Protein AF-A0A1Z5KM59-F1 (afdb_monomer_lite)

Structure (mmCIF, N/CA/C/O backbone):
data_AF-A0A1Z5KM59-F1
#
_entry.id   AF-A0A1Z5KM59-F1
#
loop_
_atom_site.group_PDB
_atom_site.id
_atom_site.type_symbol
_atom_site.label_atom_id
_atom_site.label_alt_id
_atom_site.label_comp_id
_atom_site.label_asym_id
_atom_site.label_entity_id
_atom_site.label_seq_id
_atom_site.pdbx_PDB_ins_code
_atom_site.Cartn_x
_atom_site.Cartn_y
_atom_site.Cartn_z
_atom_site.occupancy
_atom_site.B_iso_or_equiv
_atom_site.auth_seq_id
_atom_site.auth_comp_id
_atom_site.auth_asym_id
_atom_site.auth_atom_id
_atom_site.pdbx_PDB_model_num
ATOM 1 N N . MET A 1 1 ? -12.277 -23.858 36.201 1.00 40.03 1 MET A N 1
ATOM 2 C CA . MET A 1 1 ? -11.079 -24.689 35.970 1.00 40.03 1 MET A CA 1
ATOM 3 C C . MET A 1 1 ? -10.393 -24.180 34.714 1.00 40.03 1 MET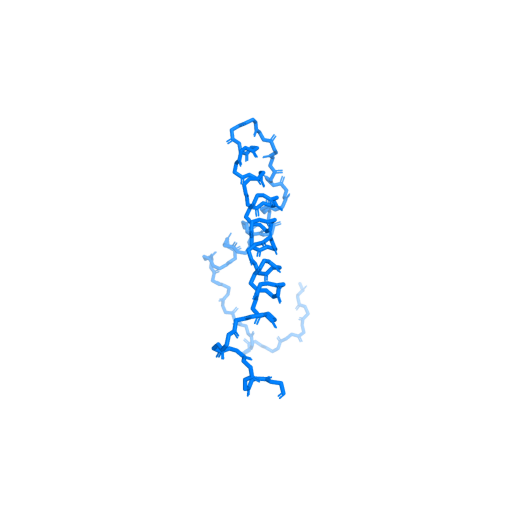 A C 1
ATOM 5 O O . MET A 1 1 ? -10.977 -24.290 33.647 1.00 40.03 1 MET A O 1
ATOM 9 N N . ALA A 1 2 ? -9.226 -23.552 34.850 1.00 40.50 2 ALA A N 1
ATOM 10 C CA . ALA A 1 2 ? -8.348 -23.206 33.734 1.00 40.50 2 ALA A CA 1
ATOM 11 C C . ALA A 1 2 ? -7.058 -24.001 33.946 1.00 40.50 2 ALA A C 1
ATOM 13 O O . ALA A 1 2 ? -6.496 -23.984 35.041 1.00 40.50 2 ALA A O 1
ATOM 14 N N . GLY A 1 3 ? -6.685 -24.790 32.943 1.00 42.66 3 GLY A N 1
ATOM 15 C CA . GLY A 1 3 ? -5.602 -25.756 33.031 1.00 42.66 3 GLY A CA 1
ATOM 16 C C . GLY A 1 3 ? -4.246 -25.106 33.305 1.00 42.66 3 GLY A C 1
ATOM 17 O O . GLY A 1 3 ? -3.819 -24.205 32.595 1.00 42.66 3 GLY A O 1
ATOM 18 N N . GLY A 1 4 ? -3.565 -25.624 34.326 1.00 53.66 4 GLY A N 1
ATOM 19 C CA . GLY A 1 4 ? -2.242 -26.221 34.139 1.00 53.66 4 GLY A CA 1
ATOM 20 C C . GLY A 1 4 ? -1.027 -25.325 33.900 1.00 53.66 4 GLY A C 1
ATOM 21 O O . GLY A 1 4 ? -0.031 -25.860 33.430 1.00 53.66 4 GLY A O 1
ATOM 22 N N . PHE A 1 5 ? -1.039 -24.032 34.236 1.00 53.84 5 PHE A N 1
ATOM 23 C CA . PHE A 1 5 ? 0.193 -23.226 34.237 1.00 53.84 5 PHE A CA 1
ATOM 24 C C . PHE A 1 5 ? 0.539 -22.704 35.640 1.00 53.84 5 PHE A C 1
ATOM 26 O O . PHE A 1 5 ? -0.361 -22.267 36.364 1.00 53.84 5 PHE A O 1
ATOM 33 N N . PRO A 1 6 ? 1.823 -22.757 36.058 1.00 57.41 6 PRO A N 1
ATOM 34 C CA . PRO A 1 6 ? 2.250 -22.292 37.374 1.00 57.41 6 PRO A CA 1
ATOM 35 C C . PRO A 1 6 ? 1.917 -20.807 37.544 1.00 57.41 6 PRO A C 1
ATOM 37 O O . PRO A 1 6 ? 2.149 -20.002 36.642 1.00 57.41 6 PRO A O 1
ATOM 40 N N . ALA A 1 7 ? 1.410 -20.443 38.724 1.00 56.81 7 ALA A N 1
ATOM 41 C CA . ALA A 1 7 ? 0.911 -19.103 39.055 1.00 56.81 7 ALA A CA 1
ATOM 42 C C . ALA A 1 7 ? 1.921 -17.962 38.802 1.00 56.81 7 ALA A C 1
ATOM 44 O O . ALA A 1 7 ? 1.527 -16.810 38.654 1.00 56.81 7 ALA A O 1
ATOM 45 N N . ASN A 1 8 ? 3.213 -18.285 38.682 1.00 52.47 8 ASN A N 1
ATOM 46 C CA . ASN A 1 8 ? 4.302 -17.340 38.425 1.00 52.47 8 ASN A CA 1
ATOM 47 C C . ASN A 1 8 ? 4.500 -17.003 36.930 1.00 52.47 8 ASN A C 1
ATOM 49 O O . ASN A 1 8 ? 5.273 -16.106 36.613 1.00 52.47 8 ASN A O 1
ATOM 53 N N . MET A 1 9 ? 3.798 -17.686 36.014 1.00 54.47 9 MET A N 1
ATOM 54 C CA . MET A 1 9 ? 3.664 -17.302 34.596 1.00 54.47 9 MET A CA 1
ATOM 55 C C . MET A 1 9 ? 2.317 -16.620 34.305 1.00 54.47 9 MET A C 1
ATOM 57 O O . MET A 1 9 ? 1.926 -16.460 33.149 1.00 54.47 9 MET A O 1
ATOM 61 N N . ALA A 1 10 ? 1.592 -16.199 35.347 1.00 58.78 10 ALA A N 1
ATOM 62 C CA . ALA A 1 10 ? 0.381 -15.406 35.206 1.00 58.78 10 ALA A CA 1
ATOM 63 C C . ALA A 1 10 ? 0.752 -13.968 34.820 1.00 58.78 10 ALA A C 1
ATOM 65 O O . ALA A 1 10 ? 0.770 -13.060 35.652 1.00 58.78 10 ALA A O 1
ATOM 66 N N . VAL A 1 11 ? 1.074 -13.752 33.542 1.00 64.75 11 VAL A N 1
ATOM 67 C CA . VAL A 1 11 ? 1.156 -12.402 32.980 1.00 64.75 11 VAL A CA 1
ATOM 68 C C . VAL A 1 11 ? -0.172 -11.716 33.279 1.00 64.75 11 VAL A C 1
ATOM 70 O O . VAL A 1 11 ? -1.240 -12.180 32.871 1.00 64.75 11 VAL A O 1
ATOM 73 N N . LYS A 1 12 ? -0.118 -10.624 34.045 1.00 70.50 12 LYS A N 1
ATOM 74 C CA . LYS A 1 12 ? -1.309 -9.845 34.367 1.00 70.50 12 LYS A CA 1
ATOM 75 C C . LYS A 1 12 ? -1.861 -9.291 33.059 1.00 70.50 12 LYS A C 1
ATOM 77 O O . LYS A 1 12 ? -1.217 -8.458 32.424 1.00 70.50 12 LYS A O 1
ATOM 82 N N . LYS A 1 13 ? -3.042 -9.769 32.657 1.00 70.25 13 LYS A N 1
ATOM 83 C CA . LYS A 1 13 ? -3.722 -9.304 31.446 1.00 70.25 13 LYS A CA 1
ATOM 84 C C . LYS A 1 13 ? -3.847 -7.782 31.491 1.00 70.25 13 LYS A C 1
ATOM 86 O O . LYS A 1 13 ? -4.465 -7.227 32.401 1.00 70.25 13 LYS A O 1
ATOM 91 N N . ASN A 1 14 ? -3.222 -7.109 30.528 1.00 82.38 14 ASN A N 1
ATOM 92 C CA . ASN A 1 14 ? -3.335 -5.668 30.377 1.00 82.38 14 ASN A CA 1
ATOM 93 C C . ASN A 1 14 ? -4.601 -5.372 29.573 1.00 82.38 14 ASN A C 1
ATOM 95 O O . ASN A 1 14 ? -4.704 -5.760 28.410 1.00 82.38 14 ASN A O 1
ATOM 99 N N . LYS A 1 15 ? -5.543 -4.658 30.198 1.00 83.81 15 LYS A N 1
ATOM 100 C CA . LYS A 1 15 ? -6.821 -4.275 29.591 1.00 83.81 15 LYS A CA 1
ATOM 101 C C . LYS A 1 15 ? -6.639 -3.620 28.218 1.00 83.81 15 LYS A C 1
ATOM 103 O O . LYS A 1 15 ? -7.340 -3.979 27.282 1.00 83.81 15 LYS A O 1
ATOM 108 N N . PHE A 1 16 ? -5.668 -2.718 28.077 1.00 84.94 16 PHE A N 1
ATOM 109 C CA . PHE A 1 16 ? -5.437 -2.010 26.817 1.00 84.94 16 PHE A CA 1
ATOM 110 C C . PHE A 1 16 ? -4.884 -2.926 25.723 1.00 84.94 16 PHE A C 1
ATOM 112 O O . PHE A 1 16 ? -5.232 -2.756 24.560 1.00 84.94 16 PHE A O 1
ATOM 119 N N . MET A 1 17 ? -4.059 -3.915 26.084 1.00 82.19 17 MET A N 1
ATOM 120 C CA . MET A 1 17 ? -3.547 -4.893 25.118 1.00 82.19 17 MET A CA 1
ATOM 121 C C . MET A 1 17 ? -4.629 -5.870 24.665 1.00 82.19 17 MET A C 1
ATOM 123 O O . MET A 1 17 ? -4.685 -6.194 23.485 1.00 82.19 17 MET A O 1
ATOM 127 N N . GLU A 1 18 ? -5.507 -6.315 25.566 1.00 84.19 18 GLU A N 1
ATOM 128 C CA . GLU A 1 18 ? -6.615 -7.204 25.186 1.00 84.19 18 GLU A CA 1
ATOM 129 C C . GLU A 1 18 ? -7.644 -6.473 24.314 1.00 84.19 18 GLU A C 1
ATOM 131 O O . GLU A 1 18 ? -8.082 -7.018 23.305 1.00 84.19 18 GLU A O 1
ATOM 136 N N . GLU A 1 19 ? -7.977 -5.218 24.634 1.00 84.25 19 GLU A N 1
ATOM 137 C CA . GLU A 1 19 ? -8.843 -4.392 23.782 1.00 84.25 19 GLU A CA 1
ATOM 138 C C . GLU A 1 19 ? -8.205 -4.104 22.417 1.00 84.25 19 GLU A C 1
ATOM 140 O O . GLU A 1 19 ? -8.888 -4.142 21.392 1.00 84.25 19 GLU A O 1
ATOM 145 N N . TRP A 1 20 ? -6.898 -3.833 22.386 1.00 83.50 20 TRP A N 1
ATOM 146 C CA . TRP A 1 20 ? -6.158 -3.633 21.142 1.00 83.50 20 TRP A CA 1
ATOM 147 C C . TRP A 1 20 ? -6.158 -4.892 20.272 1.00 83.50 20 TRP A C 1
ATOM 149 O O . TRP A 1 20 ? -6.489 -4.817 19.087 1.00 83.50 20 TRP A O 1
ATOM 159 N N . ASN A 1 21 ? -5.848 -6.049 20.860 1.00 82.75 21 ASN A N 1
ATOM 160 C CA . ASN A 1 21 ? -5.850 -7.326 20.152 1.00 82.75 21 ASN A CA 1
ATOM 161 C C . ASN A 1 21 ? -7.254 -7.680 19.656 1.00 82.75 21 ASN A C 1
ATOM 163 O O . ASN A 1 21 ? -7.411 -7.999 18.481 1.00 82.75 21 ASN A O 1
ATOM 167 N N . GLY A 1 22 ? -8.284 -7.504 20.490 1.00 81.00 22 GLY A N 1
ATOM 168 C CA . GLY A 1 22 ? -9.671 -7.738 20.091 1.00 81.00 22 GLY A CA 1
ATOM 169 C C . GLY A 1 22 ? -10.101 -6.865 18.909 1.00 81.00 22 GLY A C 1
ATOM 170 O O . GLY A 1 22 ? -10.721 -7.356 17.969 1.00 81.00 22 GLY A O 1
ATOM 171 N N . LYS A 1 23 ? -9.721 -5.579 18.886 1.00 78.25 23 LYS A N 1
ATOM 172 C CA . LYS A 1 23 ? -10.007 -4.697 17.739 1.00 78.25 23 LYS A CA 1
ATOM 173 C C . LYS A 1 23 ? -9.263 -5.123 16.473 1.00 78.25 23 LYS A C 1
ATOM 175 O O . LYS A 1 23 ? -9.852 -5.077 15.393 1.00 78.25 23 LYS A O 1
ATOM 180 N N . ARG A 1 24 ? -8.002 -5.553 16.594 1.00 79.62 24 ARG A N 1
ATOM 181 C CA . ARG A 1 24 ? -7.198 -6.034 15.457 1.00 79.62 24 ARG A CA 1
ATOM 182 C C . ARG A 1 24 ? -7.751 -7.317 14.846 1.00 79.62 24 ARG A C 1
ATOM 184 O O . ARG A 1 24 ? -7.839 -7.416 13.629 1.00 79.62 24 ARG A O 1
ATOM 191 N N . GLU A 1 25 ? -8.179 -8.260 15.674 1.00 74.62 25 GLU A N 1
ATOM 192 C CA . GLU A 1 25 ? -8.790 -9.513 15.212 1.00 74.62 25 GLU A CA 1
ATOM 193 C C . GLU A 1 25 ? -10.142 -9.287 14.514 1.00 74.62 25 GLU A C 1
ATOM 195 O O . GLU A 1 25 ? -10.538 -10.051 13.637 1.00 74.62 25 GLU A O 1
ATOM 200 N N . ILE A 1 26 ? -10.851 -8.208 14.856 1.00 68.75 26 ILE A N 1
ATOM 201 C CA . ILE A 1 26 ? -12.126 -7.835 14.226 1.00 68.75 26 ILE A CA 1
ATOM 202 C C . ILE A 1 26 ? -11.916 -7.030 12.933 1.00 68.75 26 ILE A C 1
ATOM 204 O O . ILE A 1 26 ? -12.847 -6.900 12.139 1.00 68.75 26 ILE A O 1
ATOM 208 N N . THR A 1 27 ? -10.710 -6.516 12.671 1.00 57.59 27 THR A N 1
ATOM 209 C CA . THR A 1 27 ? -10.489 -5.550 11.579 1.00 57.59 27 THR A CA 1
ATOM 210 C C . THR A 1 27 ? -10.783 -6.147 10.196 1.00 57.59 27 THR A C 1
ATOM 212 O O . THR A 1 27 ? -11.304 -5.449 9.329 1.00 57.59 27 THR A O 1
ATOM 215 N N . GLU A 1 28 ? -10.554 -7.450 10.010 1.00 57.69 28 GLU A N 1
ATOM 216 C CA . GLU A 1 28 ? -10.894 -8.175 8.774 1.00 57.69 28 GLU A CA 1
ATOM 217 C C . GLU A 1 28 ? -12.410 -8.333 8.571 1.00 57.69 28 GLU A C 1
ATOM 219 O O . GLU A 1 28 ? -12.876 -8.393 7.438 1.00 57.69 28 GLU A O 1
ATOM 224 N N . LYS A 1 29 ? -13.200 -8.338 9.654 1.00 64.00 29 LYS A N 1
ATOM 225 C CA . LYS A 1 29 ? -14.672 -8.390 9.591 1.00 64.00 29 LYS A CA 1
ATOM 226 C C . LYS A 1 29 ? -15.306 -7.027 9.322 1.00 64.00 29 LYS A C 1
ATOM 228 O O . LYS A 1 29 ? -16.427 -6.977 8.836 1.00 64.00 29 LYS A O 1
ATOM 233 N N . SER A 1 30 ? -14.614 -5.940 9.662 1.00 69.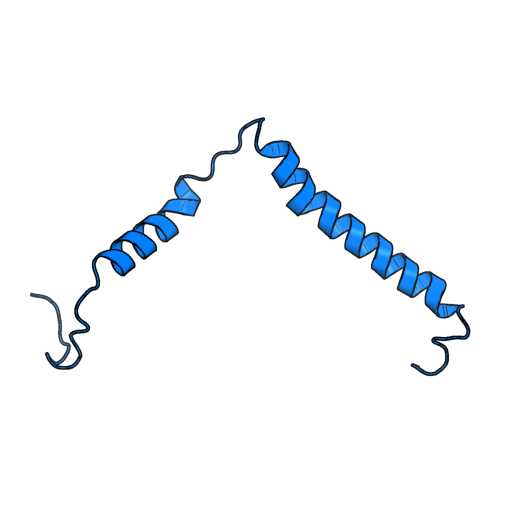44 30 SER A N 1
ATOM 234 C CA . SER A 1 30 ? -15.086 -4.561 9.458 1.00 69.44 30 SER A CA 1
ATOM 235 C C . SER A 1 30 ? -14.606 -3.930 8.152 1.00 69.44 30 SER A C 1
ATOM 237 O O . SER A 1 30 ? -14.888 -2.760 7.896 1.00 69.44 30 SER A O 1
ATOM 239 N N . PHE A 1 31 ? -13.817 -4.652 7.355 1.00 75.62 31 PHE A N 1
ATOM 240 C CA . PHE A 1 31 ? -13.341 -4.137 6.083 1.00 75.62 31 PHE A CA 1
ATOM 241 C C . PHE A 1 31 ? -14.474 -4.174 5.053 1.00 75.62 31 PHE A C 1
ATOM 243 O O . PHE A 1 31 ? -14.781 -5.213 4.474 1.00 75.62 31 PHE A O 1
ATOM 250 N N . GLU A 1 32 ? -15.094 -3.020 4.828 1.00 81.88 32 GLU A N 1
ATOM 251 C CA . GLU A 1 32 ? -16.129 -2.838 3.814 1.00 81.88 32 GLU A CA 1
ATOM 252 C C . GLU A 1 32 ? -15.591 -2.006 2.650 1.00 81.88 32 GLU A C 1
ATOM 254 O O . GLU A 1 32 ? -14.952 -0.966 2.838 1.00 81.88 32 GLU A O 1
ATOM 259 N N . VAL A 1 33 ? -15.860 -2.451 1.424 1.00 83.88 33 VAL A N 1
ATOM 260 C CA . VAL A 1 33 ? -15.530 -1.686 0.218 1.00 83.88 33 VAL A CA 1
ATOM 261 C C . VAL A 1 33 ? -16.636 -0.665 -0.021 1.00 83.88 33 VAL A C 1
ATOM 263 O O . VAL A 1 33 ? -17.801 -1.019 -0.176 1.00 83.88 33 VAL A O 1
ATOM 266 N N . ASN A 1 34 ? -16.265 0.610 -0.065 1.00 85.69 34 ASN A N 1
ATOM 267 C CA . ASN A 1 34 ? -17.170 1.730 -0.288 1.00 85.69 34 ASN A CA 1
ATOM 268 C C . ASN A 1 34 ? -16.608 2.614 -1.409 1.00 85.69 34 ASN A C 1
ATOM 270 O O . ASN A 1 34 ? -15.397 2.733 -1.566 1.00 85.69 34 ASN A O 1
ATOM 274 N N . PHE A 1 35 ? -17.454 3.305 -2.168 1.00 90.12 35 PHE A N 1
ATOM 275 C CA . PHE A 1 35 ? -17.012 4.148 -3.285 1.00 90.12 35 PHE A CA 1
ATOM 276 C C . PHE A 1 35 ? -15.957 5.194 -2.895 1.00 90.12 35 PHE A C 1
ATOM 278 O O . PHE A 1 35 ? -15.113 5.544 -3.714 1.00 90.12 35 PHE A O 1
ATOM 285 N N . ALA A 1 36 ? -15.946 5.635 -1.635 1.00 88.38 36 ALA A N 1
ATOM 286 C CA . ALA A 1 36 ? -14.927 6.539 -1.110 1.00 88.38 36 ALA A CA 1
ATOM 287 C C . ALA A 1 36 ? -13.538 5.891 -0.920 1.00 88.38 36 ALA A C 1
ATOM 289 O O . ALA A 1 36 ? -12.533 6.591 -1.016 1.00 88.38 36 ALA A O 1
ATOM 290 N N . ASN A 1 37 ? -13.452 4.580 -0.649 1.00 90.00 37 ASN A N 1
ATOM 291 C CA . ASN A 1 37 ? -12.178 3.885 -0.415 1.00 90.00 37 ASN A CA 1
ATOM 292 C C . ASN A 1 37 ? -11.627 3.167 -1.657 1.00 90.00 37 ASN A C 1
ATOM 294 O O . ASN A 1 37 ? -10.431 2.874 -1.700 1.00 90.00 37 ASN A O 1
ATOM 298 N N . ILE A 1 38 ? -12.454 2.964 -2.688 1.00 93.56 38 ILE A N 1
ATOM 299 C CA . ILE A 1 38 ? -12.041 2.370 -3.967 1.00 93.56 38 ILE A CA 1
ATOM 300 C C . ILE A 1 38 ? -10.834 3.094 -4.588 1.00 93.56 38 ILE A C 1
ATOM 302 O O . ILE A 1 38 ? -9.884 2.399 -4.948 1.00 93.56 38 ILE A O 1
ATOM 306 N N . PRO A 1 39 ? -10.782 4.442 -4.684 1.00 95.06 39 PRO A N 1
ATOM 307 C CA . PRO A 1 39 ? -9.622 5.121 -5.261 1.00 95.06 39 PRO A CA 1
ATOM 308 C C . PRO A 1 39 ? -8.331 4.803 -4.506 1.00 95.06 39 PRO A C 1
ATOM 310 O O . PRO A 1 39 ? -7.311 4.504 -5.120 1.00 95.06 39 PRO A O 1
ATOM 313 N N . THR A 1 40 ? -8.388 4.796 -3.173 1.00 94.12 40 THR A N 1
ATOM 314 C CA . THR A 1 40 ? -7.237 4.465 -2.329 1.00 94.12 40 THR A CA 1
ATOM 315 C C . THR A 1 40 ? -6.792 3.024 -2.545 1.00 94.12 40 THR A C 1
ATOM 317 O O . THR A 1 40 ? -5.600 2.792 -2.710 1.00 94.12 40 THR A O 1
ATOM 320 N N . LEU A 1 41 ? -7.726 2.069 -2.607 1.00 93.19 41 LEU A N 1
ATOM 321 C CA . LEU A 1 41 ? -7.416 0.658 -2.866 1.00 93.19 41 LEU A CA 1
ATOM 322 C C . LEU A 1 41 ? -6.801 0.450 -4.254 1.00 93.19 41 LEU A C 1
ATOM 324 O O . LEU A 1 41 ? -5.822 -0.276 -4.387 1.00 93.19 41 LEU A O 1
ATOM 328 N N . VAL A 1 42 ? -7.326 1.114 -5.284 1.00 95.31 42 VAL A N 1
ATOM 329 C CA . VAL A 1 42 ? -6.765 1.051 -6.642 1.00 95.31 42 VAL A CA 1
ATOM 330 C C . VAL A 1 42 ? -5.355 1.637 -6.667 1.00 95.31 42 VAL A C 1
ATOM 332 O O . VAL A 1 42 ? -4.443 1.036 -7.238 1.00 95.31 42 VAL A O 1
ATOM 335 N N . MET A 1 43 ? -5.145 2.780 -6.013 1.00 96.12 43 MET A N 1
ATOM 336 C CA . MET A 1 43 ? -3.827 3.403 -5.953 1.00 96.12 43 MET A CA 1
ATOM 337 C C . MET A 1 43 ? -2.805 2.512 -5.244 1.00 96.12 43 MET A C 1
ATOM 339 O O . MET A 1 43 ? -1.706 2.317 -5.762 1.00 96.12 43 MET A O 1
ATOM 343 N N . THR A 1 44 ? -3.154 1.946 -4.088 1.00 95.06 44 THR A N 1
ATOM 344 C CA . THR A 1 44 ? -2.208 1.179 -3.266 1.00 95.06 44 THR A CA 1
ATOM 345 C C . THR A 1 44 ? -1.975 -0.239 -3.772 1.00 95.06 44 THR A C 1
ATOM 347 O O . THR A 1 44 ? -0.852 -0.727 -3.673 1.00 95.06 44 THR A O 1
ATOM 350 N N . LEU A 1 45 ? -2.997 -0.899 -4.321 1.00 94.25 45 LEU A N 1
ATOM 351 C CA . LEU A 1 45 ? -2.903 -2.300 -4.743 1.00 94.25 45 LEU A CA 1
ATOM 352 C C . LEU A 1 45 ? -2.510 -2.464 -6.212 1.00 94.25 45 LEU A C 1
ATOM 354 O O . LEU A 1 45 ? -1.952 -3.499 -6.567 1.00 94.25 45 LEU A O 1
ATOM 358 N N . LEU A 1 46 ? -2.789 -1.475 -7.068 1.00 94.88 46 LEU A N 1
ATOM 359 C CA . LEU A 1 46 ? -2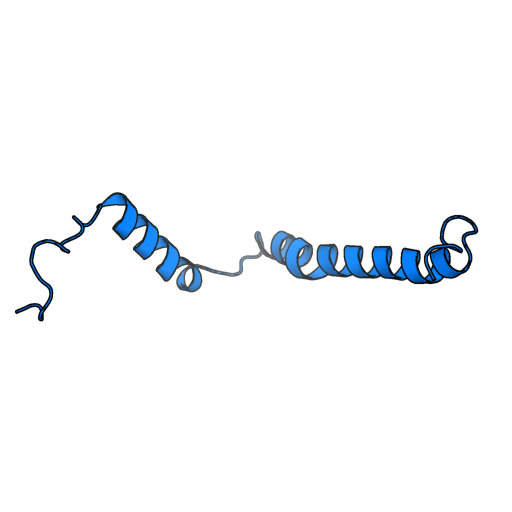.536 -1.579 -8.509 1.00 94.88 46 LEU A CA 1
ATOM 360 C C . LEU A 1 46 ? -1.526 -0.542 -8.988 1.00 94.88 46 LEU A C 1
ATOM 362 O O . LEU A 1 46 ? -0.475 -0.910 -9.509 1.00 94.88 46 LEU A O 1
ATOM 366 N N . VAL A 1 47 ? -1.822 0.746 -8.801 1.00 95.69 47 VAL A N 1
ATOM 367 C CA . VAL A 1 47 ? -1.044 1.822 -9.438 1.00 95.69 47 VAL A CA 1
ATOM 368 C C . VAL A 1 47 ? 0.371 1.896 -8.882 1.00 95.69 47 VAL A C 1
ATOM 370 O O . VAL A 1 47 ? 1.319 1.926 -9.661 1.00 95.69 47 VAL A O 1
ATOM 373 N N . VAL A 1 48 ? 0.535 1.897 -7.558 1.00 96.19 48 VAL A N 1
ATOM 374 C CA . VAL A 1 48 ? 1.862 1.984 -6.932 1.00 96.19 48 VAL A CA 1
ATOM 375 C C . VAL A 1 48 ? 2.725 0.757 -7.264 1.00 96.19 48 VAL A C 1
ATOM 377 O O . VAL A 1 48 ? 3.834 0.958 -7.764 1.00 96.19 48 VAL A O 1
ATOM 380 N N . PRO A 1 49 ? 2.259 -0.498 -7.086 1.00 96.06 49 PRO A N 1
ATOM 381 C CA . PRO A 1 49 ? 3.055 -1.671 -7.448 1.00 96.06 49 PRO A CA 1
ATOM 382 C C . PRO A 1 49 ? 3.403 -1.720 -8.937 1.00 96.06 49 PRO A C 1
ATOM 384 O O . PRO A 1 49 ? 4.545 -2.013 -9.292 1.00 96.06 49 PRO A O 1
ATOM 387 N N . TYR A 1 50 ? 2.451 -1.385 -9.812 1.00 95.25 50 TYR A N 1
ATOM 388 C CA . TYR A 1 50 ? 2.703 -1.335 -11.250 1.00 95.25 50 TYR A CA 1
ATOM 389 C C . TYR A 1 50 ? 3.695 -0.225 -11.616 1.00 95.25 50 TYR A C 1
ATOM 391 O O . TYR A 1 50 ? 4.614 -0.458 -12.396 1.00 95.25 50 TYR A O 1
ATOM 399 N N . GLY A 1 51 ? 3.577 0.957 -11.010 1.00 94.75 51 GLY A N 1
ATOM 400 C CA . GLY A 1 51 ? 4.529 2.055 -11.172 1.00 94.75 51 GLY A CA 1
ATOM 401 C C . GLY A 1 51 ? 5.950 1.629 -10.809 1.00 94.75 51 GLY A C 1
ATOM 402 O O . GLY A 1 51 ? 6.853 1.743 -11.635 1.00 94.75 51 GLY A O 1
ATOM 403 N N . ILE A 1 52 ? 6.129 1.022 -9.631 1.00 94.94 52 ILE A N 1
ATOM 404 C CA . ILE A 1 52 ? 7.426 0.490 -9.186 1.00 94.94 52 ILE A CA 1
ATOM 405 C C . ILE A 1 52 ? 7.952 -0.561 -10.168 1.00 94.94 52 ILE A C 1
ATOM 407 O O . ILE A 1 52 ? 9.120 -0.507 -10.556 1.00 94.94 52 ILE A O 1
ATOM 411 N N . TYR A 1 53 ? 7.107 -1.496 -10.608 1.00 92.06 53 TYR A N 1
ATOM 412 C CA . TYR A 1 53 ? 7.495 -2.503 -11.596 1.00 92.06 53 TYR A CA 1
ATOM 413 C C . TYR A 1 53 ? 7.953 -1.866 -12.912 1.00 92.06 53 TYR A C 1
ATOM 415 O O . TYR A 1 53 ? 9.001 -2.221 -13.440 1.00 92.06 53 TYR A O 1
ATOM 423 N N . THR A 1 54 ? 7.194 -0.910 -13.447 1.00 90.25 54 THR A N 1
ATOM 424 C CA . THR A 1 54 ? 7.535 -0.271 -14.725 1.00 90.25 54 THR A CA 1
ATOM 425 C C . THR A 1 54 ? 8.808 0.561 -14.638 1.00 90.25 54 THR A C 1
ATOM 427 O O . THR A 1 54 ? 9.620 0.504 -15.564 1.00 90.25 54 THR A O 1
ATOM 430 N N . TRP A 1 55 ? 9.022 1.284 -13.537 1.00 90.56 55 TRP A N 1
ATOM 431 C CA . TRP A 1 55 ? 10.246 2.050 -13.309 1.00 90.56 55 TRP A CA 1
ATOM 432 C C . TRP A 1 55 ? 11.454 1.142 -13.132 1.00 90.56 55 TRP A C 1
ATOM 434 O O . TRP A 1 55 ? 12.402 1.26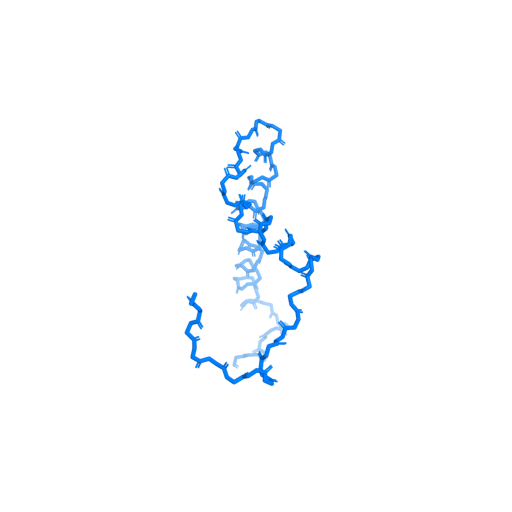8 -13.900 1.00 90.56 55 TRP A O 1
ATOM 444 N N . SER A 1 56 ? 11.382 0.162 -12.228 1.00 87.19 56 SER A N 1
ATOM 445 C CA . SER A 1 56 ? 12.470 -0.806 -12.039 1.00 87.19 56 SER A CA 1
ATOM 446 C C . SER A 1 56 ? 12.783 -1.562 -13.332 1.00 87.19 56 SER A C 1
ATOM 448 O O . SER A 1 56 ? 13.940 -1.653 -13.726 1.00 87.19 56 SER A O 1
ATOM 450 N N . ARG A 1 57 ? 11.772 -2.030 -14.073 1.00 84.25 57 ARG A N 1
ATOM 451 C CA . ARG A 1 57 ? 11.966 -2.676 -15.380 1.00 84.25 57 ARG A CA 1
ATOM 452 C C . ARG A 1 57 ? 12.636 -1.748 -16.393 1.00 84.25 57 ARG A C 1
ATOM 454 O O . ARG A 1 57 ? 13.475 -2.207 -17.159 1.00 84.25 57 ARG A O 1
ATOM 461 N N . SER A 1 58 ? 12.250 -0.476 -16.433 1.00 82.19 58 SER A N 1
ATOM 462 C CA . SER A 1 58 ? 12.859 0.496 -17.347 1.00 82.19 58 SER A CA 1
ATOM 463 C C . SER A 1 58 ? 14.314 0.762 -16.977 1.00 82.19 58 SER A C 1
ATOM 465 O O . SER A 1 58 ? 15.152 0.820 -17.867 1.00 82.19 58 SER A O 1
ATOM 467 N N . GLU A 1 59 ? 14.637 0.853 -15.689 1.00 81.25 59 GLU A N 1
ATOM 468 C CA . GLU A 1 59 ? 16.023 0.946 -15.220 1.00 81.25 59 GLU A CA 1
ATOM 469 C C . GLU A 1 59 ? 16.828 -0.308 -15.570 1.00 81.25 59 GLU A C 1
ATOM 471 O O . GLU A 1 59 ? 17.944 -0.183 -16.056 1.00 81.25 59 GLU A O 1
ATOM 476 N N . PHE A 1 60 ? 16.263 -1.509 -15.426 1.00 75.00 60 PHE A N 1
ATOM 477 C CA . PHE A 1 60 ? 16.950 -2.743 -15.819 1.00 75.00 60 PHE A CA 1
ATOM 478 C C . PHE A 1 60 ? 17.190 -2.844 -17.331 1.00 75.00 60 PHE A C 1
ATOM 480 O O . PHE A 1 60 ? 18.244 -3.316 -17.743 1.00 75.00 60 PHE A O 1
ATOM 487 N N . LEU A 1 61 ? 16.234 -2.414 -18.159 1.00 73.62 61 LEU A N 1
ATOM 488 C CA . LEU A 1 61 ? 16.346 -2.496 -19.622 1.00 73.62 61 LEU A CA 1
ATOM 489 C C . LEU A 1 61 ? 17.179 -1.364 -20.234 1.00 73.62 61 LEU A C 1
ATOM 491 O O . LEU A 1 61 ? 17.840 -1.573 -21.247 1.00 73.62 61 LEU A O 1
ATOM 495 N N . ASN A 1 62 ? 17.144 -0.170 -19.645 1.00 67.38 62 ASN A N 1
ATOM 496 C CA . ASN A 1 62 ? 17.928 0.973 -20.117 1.00 67.38 62 ASN A CA 1
ATOM 497 C C . ASN A 1 62 ? 19.323 1.002 -19.473 1.00 67.38 62 ASN A C 1
ATOM 499 O O . ASN A 1 62 ? 20.277 1.463 -20.090 1.00 67.38 62 ASN A O 1
ATOM 503 N N . GLY A 1 63 ? 19.460 0.481 -18.251 1.00 58.41 63 GLY A N 1
ATOM 504 C CA . GLY A 1 63 ? 20.724 0.376 -17.520 1.00 58.41 63 GLY A CA 1
ATOM 505 C C . GLY A 1 63 ? 21.682 -0.666 -18.095 1.00 58.41 63 GLY A C 1
ATOM 506 O O . GLY A 1 63 ? 22.885 -0.540 -17.898 1.00 58.41 63 GLY A O 1
ATOM 507 N N . SER A 1 64 ? 21.190 -1.633 -18.881 1.00 56.38 64 SER A N 1
ATOM 508 C CA . SER A 1 64 ? 22.048 -2.529 -19.672 1.00 56.38 64 SER A CA 1
ATOM 509 C C . SER A 1 64 ? 22.842 -1.819 -20.780 1.00 56.38 64 SER A C 1
ATOM 511 O O . SER A 1 64 ? 23.799 -2.400 -21.285 1.00 56.38 64 SER A O 1
ATOM 513 N N . ASP A 1 65 ? 22.488 -0.575 -21.126 1.00 53.97 65 ASP A N 1
ATOM 514 C CA . ASP A 1 65 ? 23.195 0.260 -22.112 1.00 53.97 65 ASP A CA 1
ATOM 515 C C . ASP A 1 65 ? 23.809 1.537 -21.492 1.00 53.97 65 ASP A C 1
ATOM 517 O O . ASP A 1 65 ? 24.429 2.342 -22.190 1.00 53.97 65 ASP A O 1
ATOM 521 N N . ASP A 1 66 ? 23.674 1.738 -20.174 1.00 58.66 66 ASP A N 1
ATOM 522 C CA . ASP A 1 66 ? 24.238 2.895 -19.473 1.00 58.66 66 ASP A CA 1
ATOM 523 C C . ASP A 1 66 ? 25.690 2.596 -19.029 1.00 58.66 66 ASP A C 1
ATOM 525 O O . ASP A 1 66 ? 25.929 1.669 -18.244 1.00 58.66 66 ASP A O 1
ATOM 529 N N . PRO A 1 67 ? 26.692 3.381 -19.483 1.00 61.28 67 PRO A N 1
ATOM 530 C CA . PRO A 1 67 ? 28.100 3.185 -19.133 1.00 61.28 67 PRO A CA 1
ATOM 531 C C . PRO A 1 67 ? 28.398 3.169 -17.629 1.00 61.28 67 PRO A C 1
ATOM 533 O O . PRO A 1 67 ? 29.455 2.679 -17.240 1.00 61.28 67 PRO A O 1
ATOM 536 N N . ARG A 1 68 ? 27.510 3.710 -16.782 1.00 62.53 68 ARG A N 1
ATOM 537 C CA . ARG A 1 68 ? 27.703 3.788 -15.322 1.00 62.53 68 ARG A CA 1
ATOM 538 C C . ARG A 1 68 ? 27.478 2.464 -14.589 1.00 62.53 68 ARG A C 1
ATOM 540 O O . ARG A 1 68 ? 27.918 2.344 -13.450 1.00 62.53 68 ARG A O 1
ATOM 547 N N . TYR A 1 69 ? 26.803 1.495 -15.209 1.00 58.12 69 TYR A N 1
ATOM 548 C CA . TYR A 1 69 ? 26.443 0.213 -14.582 1.00 58.12 69 TYR A CA 1
ATOM 549 C C . TYR A 1 69 ? 27.194 -0.988 -15.183 1.00 58.12 69 TYR A C 1
ATOM 551 O O . TYR A 1 69 ? 26.931 -2.129 -14.810 1.00 58.12 69 TYR A O 1
ATOM 559 N N . LYS A 1 70 ? 28.167 -0.738 -16.071 1.00 56.50 70 LYS A N 1
ATOM 560 C CA . LYS A 1 70 ? 28.980 -1.763 -16.750 1.00 56.50 70 LYS A CA 1
ATOM 561 C C . LYS A 1 70 ? 29.833 -2.627 -15.813 1.00 56.50 70 LYS A C 1
ATOM 563 O O . LYS A 1 70 ? 30.134 -3.758 -16.168 1.00 56.50 70 LYS A O 1
ATOM 568 N N . ASP A 1 71 ? 30.180 -2.109 -14.636 1.00 56.44 71 ASP A N 1
ATOM 569 C CA . ASP A 1 71 ? 31.109 -2.750 -13.692 1.00 56.44 71 ASP A CA 1
ATOM 570 C C . ASP A 1 71 ? 30.401 -3.594 -12.611 1.00 56.44 71 ASP A C 1
ATOM 572 O O . ASP A 1 71 ? 31.040 -4.090 -11.684 1.00 56.44 71 ASP A O 1
ATOM 576 N N . LEU A 1 72 ? 29.072 -3.736 -12.690 1.00 58.94 72 LEU A N 1
ATOM 577 C CA . LEU A 1 72 ? 28.262 -4.527 -11.750 1.00 58.94 72 LEU A CA 1
ATOM 578 C C . LEU A 1 72 ? 27.949 -5.949 -12.260 1.00 58.94 72 LEU A C 1
ATOM 580 O O . LEU A 1 72 ? 27.166 -6.655 -11.622 1.00 58.94 72 LEU A O 1
ATOM 584 N N . CYS A 1 73 ? 28.532 -6.364 -13.390 1.00 47.81 73 CYS A N 1
ATOM 585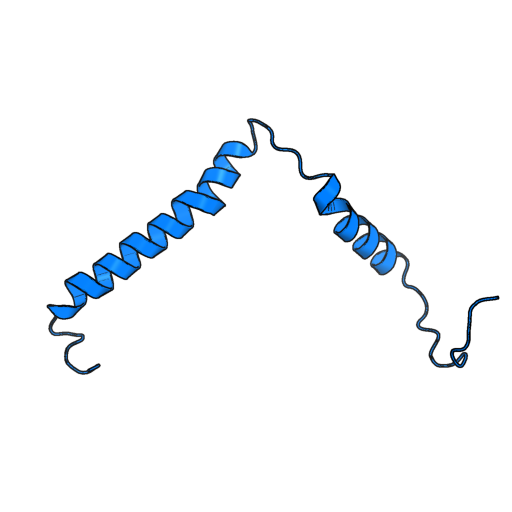 C CA . CYS A 1 73 ? 28.409 -7.702 -13.983 1.00 47.81 73 CYS A CA 1
ATOM 586 C C . CYS A 1 73 ? 29.768 -8.401 -14.069 1.00 47.81 73 CYS A C 1
ATOM 588 O O . CYS A 1 73 ? 30.736 -7.750 -14.519 1.00 47.81 73 CYS A O 1
#

Secondary structure (DSSP, 8-state):
------GGG-----HHHHHHHHHHHHTTTS----TTTHHHHHIIIIIHHHHHHHHHHHHHHHHTT-GGGGGG-

pLDDT: mean 75.18, std 16.32, range [40.03, 96.19]

Sequence (73 aa):
MAGGFPANMAVKKNKFMEEWNGKREITEKSFEVNFANIPTLVMTLLVVPYGIYTWSRSEFLNGSDDPRYKDLC

Organism: Fistulifera solaris (NCBI:txid1519565)

Foldseek 3Di:
DDDDDPPVPPPPDDPVVVVVVVCVVCVVVPDDDDPVCVVVCCCVVPVVVVVVVVVVVCCVVVVV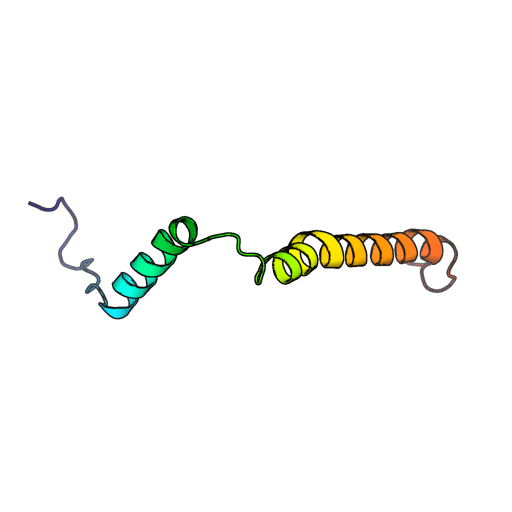VDPVCPPVD

Radius of gyration: 24.98 Å; chains: 1; bounding box: 48×33×61 Å